Protein 6JLI (pdb70)

Organism: Homo sapiens (NCBI:txid9606)

Nearest PDB structures (foldseek):
  6jli-assembly1_A  TM=1.009E+00  e=1.820E-25  Homo sapiens
  7qsr-assembly1_A  TM=9.979E-01  e=7.300E-21  Homo sapiens
  4j6l-assembly6_F  TM=8.937E-01  e=3.557E-10  Homo sapiens
  6ryn-assembly1_A  TM=8.772E-01  e=1.310E-07  Bos taurus
  7xmp-assembly1_A-2  TM=8.276E-01  e=3.073E-07  Homo sapiens

Secondary structure (DSSP, 8-state):
-EEEETTEEEEEEEEEE-HHHHHHHHHHTT-EE----SHHHHHHHHHHHHHH-S-EEEEEE-SSTTS--EETT--------BSSTGGGTS-SEEEE-TTS-EEEE-TT--EEEEEEE-

Structure (mmCIF, N/CA/C/O backbone):
data_6JLI
#
_entry.id   6JLI
#
_cell.length_a   70.652
_cell.length_b   70.652
_cell.length_c   64.641
_cell.angle_alpha   90.00
_cell.angle_beta   90.00
_cell.angle_gamma   120.00
#
_symmetry.space_group_name_H-M   'P 32 2 1'
#
loop_
_entity.id
_entity.type
_entity.pdbx_description
1 polymer 'Secretory phospholipase A2 receptor'
2 non-polymer 2-acetamido-2-deoxy-beta-D-glucopyranose
3 water water
#
loop_
_atom_site.group_PDB
_atom_site.id
_atom_site.type_symbol
_atom_site.label_atom_id
_atom_site.label_alt_id
_atom_site.label_comp_id
_atom_site.label_asym_id
_atom_site.label_entity_id
_atom_site.label_seq_id
_atom_site.pdbx_PDB_ins_code
_atom_site.Cartn_x
_atom_site.Cartn_y
_atom_site.Cartn_z
_atom_site.occupancy
_atom_site.B_iso_or_equiv
_atom_site.auth_seq_id
_atom_site.auth_comp_id
_atom_site.auth_asym_id
_atom_site.auth_atom_id
_atom_site.pdbx_PDB_model_num
ATOM 1 N N . ASN A 1 10 ? -25.252 -3.310 -1.878 1.00 50.60 1117 ASN A N 1
ATOM 2 C CA . ASN A 1 10 ? -26.152 -3.180 -0.718 1.00 50.74 1117 ASN A CA 1
ATOM 3 C C . ASN A 1 10 ? -27.604 -3.289 -1.164 1.00 49.77 1117 ASN A C 1
ATOM 4 O O . ASN A 1 10 ? -28.034 -2.593 -2.090 1.00 43.53 1117 ASN A O 1
ATOM 9 N N . THR A 1 11 ? -28.364 -4.167 -0.521 1.00 49.85 1118 THR A N 1
ATOM 10 C CA . THR A 1 11 ? -29.739 -4.463 -0.910 1.00 40.42 1118 THR A CA 1
ATOM 11 C C . THR A 1 11 ? -30.714 -3.935 0.141 1.00 40.30 1118 THR A C 1
ATOM 12 O O . THR A 1 11 ? -30.524 -4.146 1.342 1.00 39.96 1118 THR A O 1
ATOM 23 N N . LEU A 1 12 ? -31.756 -3.255 -0.317 1.00 34.75 1119 LEU A N 1
ATOM 24 C CA . LEU A 1 12 ? -32.793 -2.665 0.518 1.00 33.04 1119 LEU A CA 1
ATOM 25 C C . LEU A 1 12 ? -34.170 -3.044 0.001 1.00 40.77 1119 LEU A C 1
ATOM 26 O O . LEU A 1 12 ? -34.356 -3.288 -1.193 1.00 39.89 1119 LEU A O 1
ATOM 42 N N . GLU A 1 13 ? -35.156 -3.088 0.888 1.00 32.67 1120 GLU A N 1
ATOM 43 C CA . GLU A 1 13 ? -36.517 -3.354 0.438 1.00 32.18 1120 GLU A CA 1
ATOM 44 C C . GLU A 1 13 ? -37.397 -2.170 0.791 1.00 35.52 1120 GLU A C 1
ATOM 45 O O . GLU A 1 13 ? -37.302 -1.623 1.900 1.00 39.89 1120 GLU A O 1
ATOM 57 N N . TYR A 1 14 ? -38.304 -1.832 -0.117 1.00 33.87 1121 TYR A N 1
ATOM 58 C CA . TYR A 1 14 ? -39.299 -0.800 0.142 1.00 38.30 1121 TYR A CA 1
ATOM 59 C C . TYR A 1 14 ? -40.519 -1.033 -0.738 1.00 37.78 1121 TYR A C 1
ATOM 60 O O . TYR A 1 14 ? -40.407 -1.219 -1.959 1.00 43.06 1121 TYR A O 1
ATOM 78 N N . GLY A 1 15 ? -41.691 -0.986 -0.122 1.00 42.66 1122 GLY A N 1
ATOM 79 C CA . GLY A 1 15 ? -42.885 -1.380 -0.845 1.00 52.13 1122 GLY A CA 1
ATOM 80 C C . GLY A 1 15 ? -42.733 -2.840 -1.225 1.00 52.42 1122 GLY A C 1
ATOM 81 O O . GLY A 1 15 ? -42.309 -3.684 -0.421 1.00 62.08 1122 GLY A O 1
ATOM 85 N N . ASN A 1 16 ? -43.085 -3.150 -2.465 1.00 58.27 1123 ASN A N 1
ATOM 86 C CA . ASN A 1 16 ? -42.846 -4.468 -3.048 1.00 58.59 1123 ASN A CA 1
ATOM 87 C C . ASN A 1 16 ? -41.642 -4.432 -3.978 1.00 55.95 1123 ASN A C 1
ATOM 88 O O . ASN A 1 16 ? -41.611 -5.111 -5.010 1.00 58.79 1123 ASN A O 1
ATOM 99 N N . ARG A 1 17 ? -40.639 -3.626 -3.632 1.00 45.77 1124 ARG A N 1
ATOM 100 C CA . ARG A 1 17 ? -39.485 -3.383 -4.479 1.00 36.99 1124 ARG A CA 1
ATOM 101 C C . ARG A 1 17 ? -38.193 -3.738 -3.759 1.00 36.13 1124 ARG A C 1
ATOM 102 O O . ARG A 1 17 ? -37.989 -3.404 -2.583 1.00 38.06 1124 ARG A O 1
ATOM 110 N N . THR A 1 18 ? -37.285 -4.352 -4.486 1.00 29.63 1125 THR A N 1
ATOM 111 C CA . THR A 1 18 ? -35.927 -4.559 -4.023 1.00 29.95 1125 THR A CA 1
ATOM 112 C C . THR A 1 18 ? -35.007 -3.570 -4.731 1.00 38.18 1125 THR A C 1
ATOM 113 O O . THR A 1 18 ? -34.943 -3.560 -5.967 1.00 33.43 1125 THR A O 1
ATOM 124 N N . TYR A 1 19 ? -34.267 -2.785 -3.946 1.00 31.69 1126 TYR A N 1
ATOM 125 C CA . TYR A 1 19 ? -33.257 -1.873 -4.464 1.00 32.88 1126 TYR A CA 1
ATOM 126 C C . TYR A 1 19 ? -31.881 -2.438 -4.204 1.00 34.95 1126 TYR A C 1
ATOM 127 O O . TYR A 1 19 ? -31.642 -3.069 -3.184 1.00 34.98 1126 TYR A O 1
ATOM 145 N N . LYS A 1 20 ? -30.982 -2.205 -5.145 1.00 28.16 1127 LYS A N 1
ATOM 146 C CA . LYS A 1 20 ? -29.567 -2.454 -4.987 1.00 29.23 1127 LYS A CA 1
ATOM 147 C C . LYS A 1 20 ? -28.819 -1.165 -5.208 1.00 35.12 1127 LYS A C 1
ATOM 148 O O . LYS A 1 20 ? -28.991 -0.510 -6.244 1.00 30.98 1127 LYS A O 1
ATOM 167 N N . ILE A 1 21 ? -27.994 -0.804 -4.244 1.00 27.45 1128 ILE A N 1
ATOM 168 C CA . ILE A 1 21 ? -27.176 0.402 -4.323 1.00 27.60 1128 ILE A CA 1
ATOM 169 C C . ILE A 1 21 ? -25.750 0.020 -4.694 1.00 36.13 1128 ILE A C 1
ATOM 170 O O . ILE A 1 21 ? -25.071 -0.714 -3.964 1.00 33.28 1128 ILE A O 1
ATOM 186 N N . ILE A 1 22 ? -25.270 0.564 -5.809 1.00 27.22 1129 ILE A N 1
ATOM 187 C CA . ILE A 1 22 ? -23.935 0.275 -6.309 1.00 25.42 1129 ILE A CA 1
ATOM 188 C C . ILE A 1 22 ? -23.026 1.434 -6.002 1.00 32.15 1129 ILE A C 1
ATOM 189 O O . ILE A 1 22 ? -23.355 2.599 -6.301 1.00 31.79 1129 ILE A O 1
ATOM 205 N N . ASN A 1 23 ? -21.848 1.114 -5.470 1.00 28.99 1130 ASN A N 1
ATOM 206 C CA . ASN A 1 23 ? -20.785 2.097 -5.277 1.00 28.53 1130 ASN A CA 1
ATOM 207 C C . ASN A 1 23 ? -19.628 1.711 -6.193 1.00 36.06 1130 ASN A C 1
ATOM 208 O O . ASN A 1 23 ? -18.838 0.815 -5.885 1.00 31.67 1130 ASN A O 1
ATOM 219 N N . ALA A 1 24 ? -19.514 2.398 -7.313 1.00 31.47 1131 ALA A N 1
ATOM 220 C CA . ALA A 1 24 ? -18.481 2.116 -8.295 1.00 30.43 1131 ALA A CA 1
ATOM 221 C C . ALA A 1 24 ? -18.354 3.333 -9.178 1.00 35.46 1131 ALA A C 1
ATOM 222 O O . ALA A 1 24 ? -19.305 4.113 -9.309 1.00 31.77 1131 ALA A O 1
ATOM 229 N N . ASN A 1 25 ? -17.177 3.474 -9.806 1.00 31.19 1132 ASN A N 1
ATOM 230 C CA . ASN A 1 25 ? -16.910 4.580 -10.714 1.00 30.74 1132 ASN A CA 1
ATOM 231 C C . ASN A 1 25 ? -17.516 4.253 -12.090 1.00 30.91 1132 ASN A C 1
ATOM 232 O O . ASN A 1 25 ? -17.010 3.393 -12.813 1.00 30.23 1132 ASN A O 1
ATOM 237 N N . MET A 1 26 ? -18.598 4.933 -12.467 1.00 28.20 1133 MET A N 1
ATOM 238 C CA . MET A 1 26 ? -19.379 4.516 -13.627 1.00 26.89 1133 MET A CA 1
ATOM 239 C C . MET A 1 26 ? -19.877 5.694 -14.468 1.00 26.99 1133 MET A C 1
ATOM 240 O O . MET A 1 26 ? -20.340 6.704 -13.941 1.00 24.35 1133 MET A O 1
ATOM 254 N N . THR A 1 27 ? -19.838 5.557 -15.769 1.00 23.39 1134 THR A N 1
ATOM 255 C CA . THR A 1 27 ? -20.692 6.394 -16.603 1.00 22.34 1134 THR A CA 1
ATOM 256 C C . THR A 1 27 ? -22.137 5.892 -16.515 1.00 20.01 1134 THR A C 1
ATOM 257 O O . THR A 1 27 ? -22.399 4.830 -15.958 1.00 22.31 1134 THR A O 1
ATOM 268 N N . TRP A 1 28 ? -23.082 6.600 -17.175 1.00 20.39 1135 TRP A N 1
ATOM 269 C CA . TRP A 1 28 ? -24.471 6.142 -17.132 1.00 19.60 1135 TRP A CA 1
ATOM 270 C C . TRP A 1 28 ? -24.582 4.816 -17.877 1.00 19.10 1135 TRP A C 1
ATOM 271 O O . TRP A 1 28 ? -25.306 3.919 -17.462 1.00 19.86 1135 TRP A O 1
ATOM 292 N N . TYR A 1 29 ? -23.861 4.694 -18.986 1.00 21.26 1136 TYR A 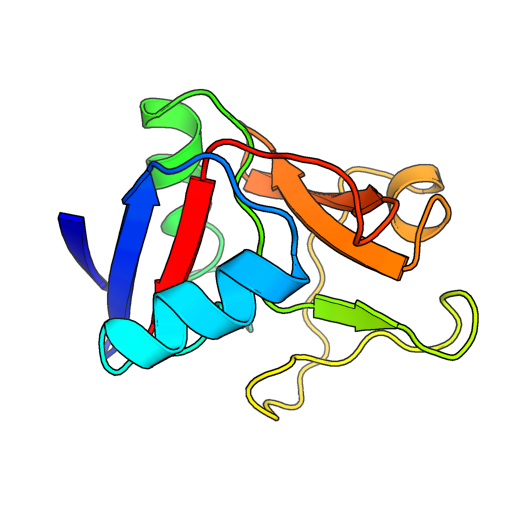N 1
ATOM 293 C CA . TYR A 1 29 ? -23.888 3.450 -19.762 1.00 23.06 1136 TYR A CA 1
ATOM 294 C C . TYR A 1 29 ? -23.375 2.266 -18.948 1.00 23.31 1136 TYR A C 1
ATOM 295 O O . TYR A 1 29 ? -23.917 1.138 -19.039 1.00 23.50 1136 TYR A O 1
ATOM 313 N N . ALA A 1 30 ? -22.312 2.517 -18.140 1.00 23.83 1137 ALA A N 1
ATOM 314 C CA . ALA A 1 30 ? -21.748 1.493 -17.259 1.00 21.06 1137 ALA A CA 1
ATOM 315 C C . ALA A 1 30 ? -22.669 1.192 -16.098 1.00 20.77 1137 ALA A C 1
ATOM 316 O O . ALA A 1 30 ? -22.724 0.056 -15.637 1.00 23.82 1137 ALA A O 1
ATOM 323 N N . ALA A 1 31 ? -23.493 2.156 -15.687 1.00 20.15 1138 ALA A N 1
ATOM 324 C CA . ALA A 1 31 ? -24.502 1.886 -14.676 1.00 22.94 1138 ALA A CA 1
ATOM 325 C C . ALA A 1 31 ? -25.611 0.996 -15.210 1.00 22.17 1138 ALA A C 1
ATOM 326 O O . ALA A 1 31 ? -26.086 0.113 -14.488 1.00 21.05 1138 ALA A O 1
ATOM 333 N N . ILE A 1 32 ? -26.039 1.193 -16.478 1.00 20.34 1139 ILE A N 1
ATOM 334 C CA . ILE A 1 32 ? -26.984 0.277 -17.078 1.00 19.29 1139 ILE A CA 1
ATOM 335 C C . ILE A 1 32 ? -26.414 -1.132 -16.986 1.00 19.22 1139 ILE A C 1
ATOM 336 O O . ILE A 1 32 ? -27.098 -2.066 -16.568 1.00 22.52 1139 ILE A O 1
ATOM 352 N N . LYS A 1 33 ? -25.158 -1.281 -17.434 1.00 21.71 1140 LYS A N 1
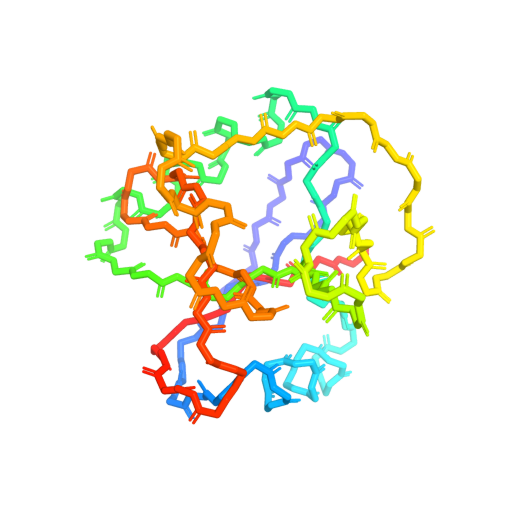ATOM 353 C CA . LYS A 1 33 ? -24.488 -2.593 -17.457 1.00 22.26 1140 LYS A CA 1
ATOM 354 C C . LYS A 1 33 ? -24.380 -3.184 -16.062 1.00 25.49 1140 LYS A C 1
ATOM 355 O O . LYS A 1 33 ? -24.752 -4.331 -15.820 1.00 25.97 1140 LYS A O 1
ATOM 374 N N . THR A 1 34 ? -23.916 -2.383 -15.114 1.00 23.26 1141 THR A N 1
ATOM 375 C CA . THR A 1 34 ? -23.648 -2.895 -13.770 1.00 21.79 1141 THR A CA 1
ATOM 376 C C . THR A 1 34 ? -24.920 -3.345 -13.111 1.00 22.04 1141 THR A C 1
ATOM 377 O O . THR A 1 34 ? -24.950 -4.398 -12.438 1.00 26.21 1141 THR A O 1
ATOM 388 N N . CYS A 1 35 ? -26.004 -2.569 -13.272 1.00 20.63 1142 CYS A N 1
ATOM 389 C CA . CYS A 1 35 ? -27.247 -3.045 -12.714 1.00 20.52 1142 CYS A CA 1
ATOM 390 C C . CYS A 1 35 ? -27.633 -4.396 -13.298 1.00 22.71 1142 CYS A C 1
ATOM 391 O O . CYS A 1 35 ? -28.100 -5.283 -12.566 1.00 25.11 1142 CYS A O 1
ATOM 398 N N . LEU A 1 36 ? -27.540 -4.529 -14.625 1.00 21.67 1143 LEU A N 1
ATOM 399 C CA . LEU A 1 36 ? -27.906 -5.807 -15.259 1.00 21.77 1143 LEU A CA 1
ATOM 400 C C . LEU A 1 36 ? -27.029 -6.964 -14.789 1.00 24.36 1143 LEU A C 1
ATOM 401 O O . LEU A 1 36 ? -27.525 -8.088 -14.599 1.00 25.43 1143 LEU A O 1
ATOM 417 N N . MET A 1 37 ? -25.736 -6.710 -14.601 1.00 25.65 1144 MET A N 1
ATOM 418 C CA . MET A 1 37 ? -24.842 -7.734 -14.071 1.00 29.26 1144 MET A CA 1
ATOM 419 C C . MET A 1 37 ? -25.266 -8.181 -12.687 1.00 30.75 1144 MET A C 1
ATOM 420 O O . MET A 1 37 ? -24.953 -9.309 -12.297 1.00 29.10 1144 MET A O 1
ATOM 434 N N . HIS A 1 38 ? -26.010 -7.350 -11.948 1.00 27.22 1145 HIS A N 1
ATOM 435 C CA . HIS A 1 38 ? -26.567 -7.734 -10.650 1.00 28.94 1145 HIS A CA 1
ATOM 436 C C . HIS A 1 38 ? -28.027 -8.176 -10.744 1.00 30.96 1145 HIS A C 1
ATOM 437 O O . HIS A 1 38 ? -28.741 -8.207 -9.736 1.00 29.46 1145 HIS A O 1
ATOM 451 N N . LYS A 1 39 ? -28.483 -8.532 -11.940 1.00 24.78 1146 LYS A N 1
ATOM 452 C CA . LYS A 1 39 ? -29.834 -9.030 -12.175 1.00 23.95 1146 LYS A CA 1
ATOM 453 C C . LYS A 1 39 ? -30.889 -7.998 -11.785 1.00 25.43 1146 LYS A C 1
ATOM 454 O O . LYS A 1 39 ? -31.977 -8.309 -11.285 1.00 28.84 1146 LYS A O 1
ATOM 473 N N . ALA A 1 40 ? -30.591 -6.743 -12.083 1.00 21.99 1147 ALA A N 1
ATOM 474 C CA . ALA A 1 40 ? -31.513 -5.665 -11.770 1.00 23.68 1147 ALA A CA 1
ATOM 475 C C . ALA A 1 40 ? -31.466 -4.662 -12.919 1.00 25.56 1147 ALA A C 1
ATOM 476 O O . ALA A 1 40 ? -30.783 -4.868 -13.939 1.00 25.15 1147 ALA A O 1
ATOM 483 N N . GLN A 1 41 ? -32.150 -3.541 -12.741 1.00 21.38 1148 GLN A N 1
ATOM 484 C CA . GLN A 1 41 ? -32.133 -2.497 -13.756 1.00 22.29 1148 GLN A CA 1
ATOM 485 C C . GLN A 1 41 ? -31.991 -1.119 -13.138 1.00 24.85 1148 GLN A C 1
ATOM 486 O O . GLN A 1 41 ? -32.496 -0.856 -12.041 1.00 23.09 1148 GLN A O 1
ATOM 500 N N . LEU A 1 42 ? -31.277 -0.246 -13.832 1.00 21.78 1149 LEU A N 1
ATOM 501 C CA . LEU A 1 42 ? -31.143 1.118 -13.337 1.00 21.48 1149 LEU A CA 1
ATOM 502 C C . LEU A 1 42 ? -32.534 1.666 -13.028 1.00 20.03 1149 LEU A C 1
ATOM 503 O O . LEU A 1 42 ? -33.476 1.469 -13.792 1.00 24.36 1149 LEU A O 1
ATOM 519 N N . VAL A 1 43 ? -32.656 2.345 -11.875 1.00 18.50 1150 VAL A N 1
ATOM 520 C CA . VAL A 1 43 ? -33.959 2.538 -11.257 1.00 18.08 1150 VAL A CA 1
ATOM 521 C C . VAL A 1 43 ? -34.893 3.477 -12.016 1.00 23.95 1150 VAL A C 1
ATOM 522 O O . VAL A 1 43 ? -34.495 4.445 -12.639 1.00 23.73 1150 VAL A O 1
ATOM 535 N N . SER A 1 44 ? -36.165 3.161 -11.967 1.00 19.73 1151 SER A N 1
ATOM 536 C CA . SER A 1 44 ? -37.219 4.078 -12.340 1.00 19.39 1151 SER A CA 1
ATOM 537 C C . SER A 1 44 ? -37.926 4.480 -11.040 1.00 21.87 1151 SER A C 1
ATOM 538 O O . SER A 1 44 ? -38.087 3.662 -10.091 1.00 23.69 1151 SER A O 1
ATOM 546 N N . ILE A 1 45 ? -38.327 5.749 -10.999 1.00 19.77 1152 ILE A N 1
ATOM 547 C CA . ILE A 1 45 ? -38.910 6.368 -9.791 1.00 20.66 1152 ILE A CA 1
ATOM 548 C C . ILE A 1 45 ? -40.263 6.921 -10.210 1.00 23.21 1152 ILE A C 1
ATOM 549 O O . ILE A 1 45 ? -40.340 7.911 -10.929 1.00 27.38 1152 ILE A O 1
ATOM 565 N N . THR A 1 46 ? -41.330 6.282 -9.774 1.00 24.51 1153 THR A N 1
ATOM 566 C CA . THR A 1 46 ? -42.631 6.577 -10.313 1.00 28.48 1153 THR A CA 1
ATOM 567 C C . THR A 1 46 ? -43.571 7.282 -9.372 1.00 25.22 1153 THR A C 1
ATOM 568 O O . THR A 1 46 ? -44.666 7.645 -9.822 1.00 27.16 1153 THR A O 1
ATOM 579 N N . ASP A 1 47 ? -43.191 7.487 -8.101 1.00 23.00 1154 ASP A N 1
ATOM 580 C CA . ASP A 1 47 ? -44.053 8.237 -7.210 1.00 22.04 1154 ASP A CA 1
ATOM 581 C C . ASP A 1 47 ? -43.265 8.798 -6.030 1.00 19.31 1154 ASP A C 1
ATOM 582 O O . ASP A 1 47 ? -42.113 8.438 -5.781 1.00 20.17 1154 ASP A O 1
ATOM 591 N N . GLN A 1 48 ? -43.932 9.680 -5.291 1.00 23.13 1155 GLN A N 1
ATOM 592 C CA . GLN A 1 48 ? -43.307 10.397 -4.173 1.00 22.56 1155 GLN A CA 1
ATOM 593 C C . GLN A 1 48 ? -42.873 9.487 -3.027 1.00 24.42 1155 GLN A C 1
ATOM 594 O O . GLN A 1 48 ? -41.933 9.822 -2.303 1.00 21.89 1155 GLN A O 1
ATOM 608 N N . TYR A 1 49 ? -43.506 8.325 -2.863 1.00 22.15 1156 TYR A N 1
ATOM 609 C CA . TYR A 1 49 ? -43.121 7.464 -1.756 1.00 25.74 1156 TYR A CA 1
ATOM 610 C C . TYR A 1 49 ? -41.798 6.767 -1.992 1.00 19.99 1156 TYR A C 1
ATOM 611 O O . TYR A 1 49 ? -40.937 6.745 -1.094 1.00 22.22 1156 TYR A O 1
ATOM 629 N N . HIS A 1 50 ? -41.622 6.211 -3.209 1.00 22.04 1157 HIS A N 1
ATOM 630 C CA . HIS A 1 50 ? -40.365 5.582 -3.553 1.00 22.82 1157 HIS A CA 1
ATOM 631 C C . HIS A 1 50 ? -39.291 6.635 -3.642 1.00 23.00 1157 HIS A C 1
ATOM 632 O O . HIS A 1 50 ? -38.175 6.419 -3.168 1.00 20.45 1157 HIS A O 1
ATOM 646 N N . GLN A 1 51 ? -39.643 7.826 -4.135 1.00 20.01 1158 GLN A N 1
ATOM 647 C CA . GLN A 1 51 ? -38.662 8.920 -4.139 1.00 21.39 1158 GLN A CA 1
ATOM 648 C C . GLN A 1 51 ? -38.198 9.256 -2.722 1.00 20.52 1158 GLN A C 1
ATOM 649 O O . GLN A 1 51 ? -36.998 9.390 -2.473 1.00 19.32 1158 GLN A O 1
ATOM 663 N N . SER A 1 52 ? -39.129 9.391 -1.775 1.00 21.36 1159 SER A N 1
ATOM 664 C CA A SER A 1 52 ? -38.755 9.775 -0.418 0.43 20.01 1159 SER A CA 1
ATOM 665 C CA B SER A 1 52 ? -38.753 9.778 -0.419 0.57 19.96 1159 SER A CA 1
ATOM 666 C C . SER A 1 52 ? -37.876 8.713 0.239 1.00 18.61 1159 SER A C 1
ATOM 667 O O . SER A 1 52 ? -36.916 9.035 0.941 1.00 20.60 1159 SER A O 1
ATOM 680 N N . PHE A 1 53 ? -38.145 7.430 -0.057 1.00 22.46 1160 PHE A N 1
ATOM 681 C CA . PHE A 1 53 ? -37.261 6.367 0.433 1.00 20.18 1160 PHE A CA 1
ATOM 682 C C . PHE A 1 53 ? -35.850 6.543 -0.090 1.00 21.38 1160 PHE A C 1
ATOM 683 O O . PHE A 1 53 ? -34.866 6.455 0.673 1.00 21.23 1160 PHE A O 1
ATOM 700 N N . LEU A 1 54 ? -35.731 6.857 -1.405 1.00 19.02 1161 LEU A N 1
ATOM 701 C CA . LEU A 1 54 ? -34.410 6.986 -1.993 1.00 18.73 1161 LEU A CA 1
ATOM 702 C C . LEU A 1 54 ? -33.727 8.284 -1.570 1.00 19.12 1161 LEU A C 1
ATOM 703 O O . LEU A 1 54 ? -32.497 8.331 -1.476 1.00 20.78 1161 LEU A O 1
ATOM 719 N N . THR A 1 55 ? -34.506 9.348 -1.306 1.00 18.64 1162 THR A N 1
ATOM 720 C CA . THR A 1 55 ? -33.930 10.569 -0.757 1.00 17.82 1162 THR A CA 1
ATOM 721 C C . THR A 1 55 ? -33.210 10.290 0.550 1.00 19.09 1162 THR A C 1
ATOM 722 O O . THR A 1 55 ? -32.092 10.769 0.739 1.00 21.48 1162 THR A O 1
ATOM 733 N N . VAL A 1 56 ? -33.824 9.499 1.424 1.00 21.82 1163 VAL A N 1
ATOM 734 C CA . VAL A 1 56 ? -33.189 9.177 2.708 1.00 21.51 1163 VAL A CA 1
ATOM 735 C C . VAL A 1 56 ? -31.908 8.399 2.473 1.00 21.18 1163 VAL A C 1
ATOM 736 O O . VAL A 1 56 ? -30.845 8.704 3.050 1.00 26.02 1163 VAL A O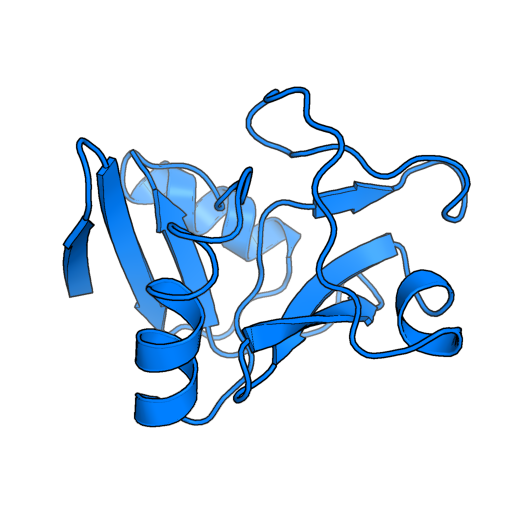 1
ATOM 749 N N . VAL A 1 57 ? -31.981 7.406 1.568 1.00 21.98 1164 VAL A N 1
ATOM 750 C CA . VAL A 1 57 ? -30.784 6.623 1.239 1.00 21.99 1164 VAL A CA 1
ATOM 751 C C . VAL A 1 57 ? -29.657 7.518 0.743 1.00 23.88 1164 VAL A C 1
ATOM 752 O O . VAL A 1 57 ? -28.498 7.406 1.183 1.00 24.07 1164 VAL A O 1
ATOM 765 N N . LEU A 1 58 ? -29.957 8.388 -0.228 1.00 20.42 1165 LEU A N 1
ATOM 766 C CA . LEU A 1 58 ? -28.961 9.258 -0.836 1.00 20.39 1165 LEU A CA 1
ATOM 767 C C . LEU A 1 58 ? -28.398 10.277 0.165 1.00 20.84 1165 LEU A C 1
ATOM 768 O O . LEU A 1 58 ? -27.212 10.626 0.125 1.00 23.09 1165 LEU A O 1
ATOM 784 N N . ASN A 1 59 ? -29.254 10.819 1.010 1.00 21.98 1166 ASN A N 1
ATOM 785 C CA . ASN A 1 59 ? -28.793 11.840 1.943 1.00 22.44 1166 ASN A CA 1
ATOM 786 C C . ASN A 1 59 ? -27.874 11.222 2.980 1.00 24.01 1166 ASN A C 1
ATOM 787 O O . ASN A 1 59 ? -26.897 11.870 3.391 1.00 27.32 1166 ASN A O 1
ATOM 798 N N . ARG A 1 60 ? -28.116 9.956 3.326 1.00 25.06 1167 ARG A N 1
ATOM 799 C CA . ARG A 1 60 ? -27.203 9.235 4.225 1.00 30.59 1167 ARG A CA 1
ATOM 800 C C . ARG A 1 60 ? -25.890 8.875 3.552 1.00 31.15 1167 ARG A C 1
ATOM 801 O O . ARG A 1 60 ? -24.847 8.920 4.190 1.00 28.44 1167 ARG A O 1
ATOM 822 N N . LEU A 1 61 ? -25.895 8.553 2.252 1.00 23.77 1168 LEU A N 1
ATOM 823 C CA . LEU A 1 61 ? -24.635 8.238 1.583 1.00 25.68 1168 LEU A CA 1
ATOM 824 C C . LEU A 1 61 ? -23.815 9.473 1.247 1.00 25.94 1168 LEU A C 1
ATOM 825 O O . LEU A 1 61 ? -22.590 9.434 1.299 1.00 26.85 1168 LEU A O 1
ATOM 841 N N . GLY A 1 62 ? -24.448 10.542 0.792 1.00 22.98 1169 GLY A N 1
ATOM 842 C CA . GLY A 1 62 ? -23.796 11.792 0.567 1.00 25.12 1169 GLY A CA 1
ATOM 843 C C . GLY A 1 62 ? -23.238 12.082 -0.791 1.00 27.26 1169 GLY A C 1
ATOM 844 O O . GLY A 1 62 ? -22.516 13.087 -0.915 1.00 26.00 1169 GLY A O 1
ATOM 848 N N . TYR A 1 63 ? -23.587 11.302 -1.825 1.00 25.61 1170 TYR A N 1
ATOM 849 C CA . TYR A 1 63 ? -23.037 11.550 -3.148 1.00 23.27 1170 TYR A CA 1
ATOM 850 C C . TYR A 1 63 ? -24.056 11.105 -4.198 1.00 21.97 1170 TYR A C 1
ATOM 851 O O . TYR A 1 63 ? -24.945 10.280 -3.930 1.00 21.88 1170 TYR A O 1
ATOM 869 N N . ALA A 1 64 ? -23.886 11.682 -5.382 1.00 21.89 1171 ALA A N 1
ATOM 870 C CA . ALA A 1 64 ? -24.851 11.519 -6.471 1.00 24.98 1171 ALA A CA 1
ATOM 871 C C . ALA A 1 64 ? -24.818 10.103 -7.029 1.00 25.28 1171 ALA A C 1
ATOM 872 O O . ALA A 1 64 ? -23.748 9.491 -7.084 1.00 23.73 1171 ALA A O 1
ATOM 879 N N . HIS A 1 65 ? -26.002 9.590 -7.440 1.00 21.09 1172 HIS A N 1
ATOM 880 C CA . HIS A 1 65 ? -26.151 8.255 -8.011 1.00 20.02 1172 HIS A CA 1
ATOM 881 C C . HIS A 1 65 ? -26.886 8.357 -9.347 1.00 19.55 1172 HIS A C 1
ATOM 882 O O . HIS A 1 65 ? -27.933 9.007 -9.417 1.00 19.88 1172 HIS A O 1
ATOM 896 N N . TRP A 1 66 ? -26.437 7.620 -10.364 1.00 19.82 1173 TRP A N 1
ATOM 897 C CA . TRP A 1 66 ? -27.220 7.531 -11.579 1.00 19.93 1173 TRP A CA 1
ATOM 898 C C . TRP A 1 66 ? -28.590 6.901 -11.334 1.00 18.53 1173 TRP A C 1
ATOM 899 O O . TRP A 1 66 ? -28.752 5.993 -10.509 1.00 20.05 1173 TRP A O 1
ATOM 920 N N . ILE A 1 67 ? -29.584 7.375 -12.086 1.00 18.27 1174 ILE A N 1
ATOM 921 C CA . ILE A 1 67 ? -30.889 6.734 -12.173 1.00 15.56 1174 ILE A CA 1
ATOM 922 C C . ILE A 1 67 ? -31.187 6.492 -13.648 1.00 16.62 1174 ILE A C 1
ATOM 923 O O . ILE A 1 67 ? -30.418 6.892 -14.512 1.00 18.74 1174 ILE A O 1
ATOM 939 N N . GLY A 1 68 ? -32.299 5.797 -13.908 1.00 18.61 1175 GLY A N 1
ATOM 940 C CA . GLY A 1 68 ? -32.527 5.248 -15.238 1.00 20.19 1175 GLY A CA 1
ATOM 941 C C . GLY A 1 68 ? -33.258 6.137 -16.193 1.00 24.19 1175 GLY A C 1
ATOM 942 O O . GLY A 1 68 ? -33.812 5.637 -17.153 1.00 29.64 1175 GLY A O 1
ATOM 946 N N . LEU A 1 69 ? -33.149 7.433 -16.065 1.00 19.93 1176 LEU A N 1
ATOM 947 C C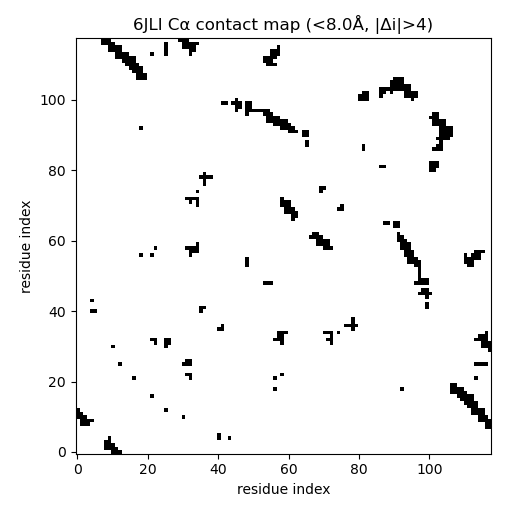A . LEU A 1 69 ? -33.845 8.360 -16.941 1.00 17.81 1176 LEU A CA 1
ATOM 948 C C . LEU A 1 69 ? -32.912 8.995 -17.966 1.00 16.28 1176 LEU A C 1
ATOM 949 O O . LEU A 1 69 ? -31.777 9.329 -17.664 1.00 18.17 1176 LEU A O 1
ATOM 965 N N . PHE A 1 70 ? -33.382 9.102 -19.210 1.00 16.39 1177 PHE A N 1
A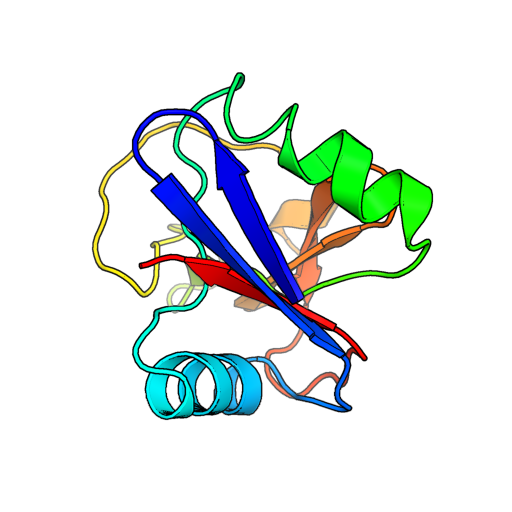TOM 966 C CA . PHE A 1 70 ? -32.514 9.588 -20.289 1.00 17.10 1177 PHE A CA 1
ATOM 967 C C . PHE A 1 70 ? -33.360 10.180 -21.413 1.00 20.81 1177 PHE A C 1
ATOM 968 O O . PHE A 1 70 ? -34.586 10.025 -21.454 1.00 19.56 1177 PHE A O 1
ATOM 985 N N . THR A 1 71 ? -32.708 10.992 -22.242 1.00 19.98 1178 THR A N 1
ATOM 986 C CA . THR A 1 71 ? -33.363 11.548 -23.413 1.00 17.66 1178 THR A CA 1
ATOM 987 C C . THR A 1 71 ? -32.508 11.361 -24.668 1.00 21.27 1178 THR A C 1
ATOM 988 O O . THR A 1 71 ? -31.286 11.457 -24.627 1.00 19.52 1178 THR A O 1
ATOM 999 N N . THR A 1 72 ? -33.168 11.074 -25.782 1.00 21.49 1179 THR A N 1
ATOM 1000 C CA . THR A 1 72 ? -32.520 11.111 -27.085 1.00 21.88 1179 THR A CA 1
ATOM 1001 C C . THR A 1 72 ? -32.993 12.246 -27.996 1.00 25.43 1179 THR A C 1
ATOM 1002 O O . THR A 1 72 ? -32.554 12.305 -29.173 1.00 23.25 1179 THR A O 1
ATOM 1013 N N . ASP A 1 73 ? -33.848 13.153 -27.501 1.00 20.03 1180 ASP A N 1
ATOM 1014 C CA . ASP A 1 73 ? -34.390 14.244 -28.294 1.00 24.47 1180 ASP A CA 1
ATOM 1015 C C . ASP A 1 73 ? -34.168 15.582 -27.602 1.00 20.19 1180 ASP A C 1
ATOM 1016 O O . ASP A 1 73 ? -35.008 16.493 -27.681 1.00 19.86 1180 ASP A O 1
ATOM 1025 N N . ASN A 1 74 ? -32.971 15.726 -27.014 1.00 21.83 1181 ASN A N 1
ATOM 1026 C CA . ASN A 1 74 ? -32.478 16.973 -26.423 1.00 20.11 1181 ASN A CA 1
ATOM 1027 C C . ASN A 1 74 ? -33.398 17.482 -25.325 1.00 21.22 1181 ASN A C 1
ATOM 1028 O O . ASN A 1 74 ? -33.613 18.692 -25.177 1.00 21.62 1181 ASN A O 1
ATOM 1039 N N . GLY A 1 75 ? -33.974 16.547 -24.562 1.00 20.89 1182 GLY A N 1
ATOM 1040 C CA . GLY A 1 75 ? -34.769 16.879 -23.420 1.00 21.09 1182 GLY A CA 1
ATOM 1041 C C . GLY A 1 75 ? -36.207 17.199 -23.685 1.00 23.02 1182 GLY A C 1
ATOM 1042 O O . GLY A 1 75 ? -36.905 17.619 -22.764 1.00 23.24 1182 GLY A O 1
ATOM 1046 N N . LEU A 1 76 ? -36.680 17.017 -24.904 1.00 24.06 1183 LEU A N 1
ATOM 1047 C CA . LEU A 1 76 ? -38.111 17.157 -25.166 1.00 24.54 1183 LEU A CA 1
ATOM 1048 C C . LEU A 1 76 ? -38.903 16.089 -24.421 1.00 27.17 1183 LEU A C 1
ATOM 1049 O O . LEU A 1 76 ? -39.984 16.365 -23.884 1.00 27.57 1183 LEU A O 1
ATOM 1065 N N . ASN A 1 77 ? -38.373 14.860 -24.390 1.00 24.46 1184 ASN A N 1
ATOM 1066 C CA . ASN A 1 77 ? -38.984 13.737 -23.697 1.00 23.02 1184 ASN A CA 1
ATOM 1067 C C . ASN A 1 77 ? -37.897 12.987 -22.945 1.00 24.80 1184 ASN A C 1
ATOM 1068 O O . ASN A 1 77 ? -36.826 12.727 -23.501 1.00 23.37 1184 ASN A O 1
ATOM 1079 N N . PHE A 1 78 ? -38.188 12.623 -21.690 1.00 22.82 1185 PHE A N 1
ATOM 1080 C CA . PHE A 1 78 ? -37.298 11.762 -20.923 1.00 20.29 1185 PHE A CA 1
ATOM 1081 C C . PHE A 1 78 ? -38.019 10.443 -20.706 1.00 25.87 1185 PHE A C 1
ATOM 1082 O O . PHE A 1 78 ? -39.209 10.439 -20.371 1.00 28.31 1185 PHE A O 1
ATOM 1099 N N . ASP A 1 79 ? -37.316 9.343 -20.909 1.00 20.90 1186 ASP A N 1
ATOM 1100 C CA . ASP A 1 79 ? -37.876 8.005 -20.750 1.00 22.72 1186 ASP A CA 1
ATOM 1101 C C . ASP A 1 79 ? -37.105 7.242 -19.689 1.00 20.72 1186 ASP A C 1
ATOM 1102 O O . ASP A 1 79 ? -35.911 7.463 -19.496 1.00 19.63 1186 ASP A O 1
ATOM 1111 N N . TRP A 1 80 ? -37.767 6.287 -19.040 1.00 21.18 1187 TRP A N 1
ATOM 1112 C CA . TRP A 1 80 ? -37.080 5.354 -18.157 1.00 22.61 1187 TRP A CA 1
ATOM 1113 C C . TRP A 1 80 ? -36.476 4.181 -18.925 1.00 24.42 1187 TRP A C 1
ATOM 1114 O O . TRP A 1 80 ? -37.144 3.552 -19.765 1.00 23.76 1187 TRP A O 1
ATOM 1135 N N . SER A 1 81 ? -35.216 3.880 -18.621 1.00 21.02 1188 SER A N 1
ATOM 1136 C CA . SER A 1 81 ? -34.506 2.776 -19.285 1.00 26.60 1188 SER A CA 1
ATOM 1137 C C . SER A 1 81 ? -35.144 1.408 -19.032 1.00 29.44 1188 SER A C 1
ATOM 1138 O O . SER A 1 81 ? -35.032 0.504 -19.888 1.00 27.02 1188 SER A O 1
ATOM 1146 N N . ASP A 1 82 ? -35.879 1.244 -17.921 1.00 27.67 1189 ASP A N 1
ATOM 1147 C CA . ASP A 1 82 ? -36.531 -0.044 -17.656 1.00 29.22 1189 ASP A CA 1
ATOM 1148 C C . ASP A 1 82 ? -37.919 -0.144 -18.277 1.00 32.14 1189 ASP A C 1
ATOM 1149 O O . ASP A 1 82 ? -38.615 -1.139 -18.048 1.00 30.90 1189 ASP A O 1
ATOM 1158 N N . GLY A 1 83 ? -38.334 0.852 -19.067 1.00 28.82 1190 GLY A N 1
ATOM 1159 C CA . GLY A 1 83 ? -39.578 0.826 -19.813 1.00 31.85 1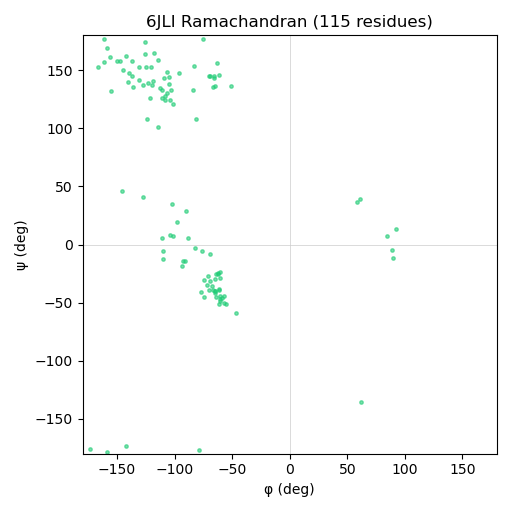190 GLY A CA 1
ATOM 1160 C C . GLY A 1 83 ? -40.822 1.359 -19.115 1.00 33.81 1190 GLY A C 1
ATOM 1161 O O . GLY A 1 83 ? -41.885 1.439 -19.740 1.00 34.77 1190 GLY A O 1
ATOM 1165 N N . THR A 1 84 ? -40.741 1.726 -17.854 1.00 28.23 1191 THR A N 1
ATOM 1166 C CA . THR A 1 84 ? -41.907 2.215 -17.131 1.00 30.36 1191 THR A CA 1
ATOM 1167 C C . THR A 1 84 ? -42.406 3.536 -17.687 1.00 32.38 1191 THR A C 1
ATOM 1168 O O . THR A 1 84 ? -41.632 4.396 -18.108 1.00 31.77 1191 THR A O 1
ATOM 1179 N N . LYS A 1 85 ? -43.721 3.692 -17.699 1.00 30.87 1192 LYS A N 1
ATOM 1180 C CA . LYS A 1 85 ? -44.353 4.918 -18.159 1.00 35.51 1192 LYS A CA 1
ATOM 1181 C C . LYS A 1 85 ? -44.926 5.646 -16.957 1.00 41.53 1192 LYS A C 1
ATOM 1182 O O . LYS A 1 85 ? -45.658 5.046 -16.167 1.00 37.72 1192 LYS A O 1
ATOM 1201 N N . SER A 1 86 ? -44.591 6.923 -16.810 1.00 38.43 1193 SER A N 1
ATOM 1202 C CA . SER A 1 86 ? -45.031 7.645 -15.624 1.00 41.48 1193 SER A CA 1
ATOM 1203 C C . SER A 1 86 ? -44.826 9.142 -15.810 1.00 39.10 1193 SER A C 1
ATOM 1204 O O . SER A 1 86 ? -43.987 9.577 -16.592 1.00 46.18 1193 SER A O 1
ATOM 1212 N N . SER A 1 87 ? -45.643 9.907 -15.117 1.00 36.51 1194 SER A N 1
ATOM 1213 C CA . SER A 1 87 ? -45.609 11.359 -15.160 1.00 43.57 1194 SER A CA 1
ATOM 1214 C C . SER A 1 87 ? -44.706 11.963 -14.088 1.00 37.37 1194 SER A C 1
ATOM 1215 O O . SER A 1 87 ? -44.403 13.158 -14.158 1.00 36.02 1194 SER A O 1
ATOM 1223 N N . PHE A 1 88 ? -44.314 11.177 -13.093 1.00 29.08 1195 PHE A N 1
ATOM 1224 C CA . PHE A 1 88 ? -43.633 11.721 -11.920 1.00 27.53 1195 PHE A CA 1
ATOM 1225 C C . PHE A 1 88 ? -42.260 12.265 -12.300 1.00 23.30 1195 PHE A C 1
ATOM 1226 O O . PHE A 1 88 ? -41.506 11.620 -13.018 1.00 23.53 1195 PHE A O 1
ATOM 1243 N N . THR A 1 89 ? -41.931 13.460 -11.784 1.00 24.49 1196 THR A N 1
ATOM 1244 C CA . THR A 1 89 ? -40.593 14.028 -11.940 1.00 21.27 1196 THR A CA 1
ATOM 1245 C C . THR A 1 89 ? -40.162 14.623 -10.604 1.00 18.76 1196 THR A C 1
ATOM 1246 O O . THR A 1 89 ? -40.999 15.035 -9.787 1.00 20.29 1196 THR A O 1
ATOM 1257 N N . PHE A 1 90 ? -38.849 14.762 -10.438 1.00 18.09 1197 PHE A N 1
ATOM 1258 C CA . PHE A 1 90 ? -38.267 15.276 -9.202 1.00 16.71 1197 PHE A CA 1
ATOM 1259 C C . PHE A 1 90 ? -37.033 16.095 -9.511 1.00 18.01 1197 PHE A C 1
ATOM 1260 O O . PHE A 1 90 ? -36.024 16.065 -8.801 1.00 17.02 1197 PHE A O 1
ATOM 1277 N N . TRP A 1 91 ? -37.149 16.966 -10.507 1.00 17.99 1198 TRP A N 1
ATOM 1278 C CA . TRP A 1 91 ? -36.030 17.811 -10.876 1.00 15.29 1198 TRP A CA 1
ATOM 1279 C C . TRP A 1 91 ? -35.690 18.803 -9.756 1.00 17.15 1198 TRP A C 1
ATOM 1280 O O . TRP A 1 91 ? -36.571 19.373 -9.105 1.00 19.62 1198 TRP A O 1
ATOM 1301 N N . LYS A 1 92 ? -34.395 19.074 -9.628 1.00 18.27 1199 LYS A N 1
ATOM 1302 C CA . LYS A 1 92 ? -33.923 20.070 -8.670 1.00 18.83 1199 LYS A CA 1
ATOM 1303 C C . LYS A 1 92 ? -34.481 21.438 -8.989 1.00 23.41 1199 LYS A C 1
ATOM 1304 O O . LYS A 1 92 ? -35.011 22.114 -8.113 1.00 21.06 1199 LYS A O 1
ATOM 1323 N N . ASP A 1 93 ? -34.345 21.876 -10.225 1.00 21.57 1200 ASP A N 1
ATOM 1324 C CA . ASP A 1 93 ? -34.801 23.201 -10.627 1.00 25.78 1200 ASP A CA 1
ATOM 1325 C C . ASP A 1 93 ? -35.008 23.221 -12.130 1.00 25.96 1200 ASP A C 1
ATOM 1326 O O . ASP A 1 93 ? -34.919 22.187 -12.807 1.00 24.14 1200 ASP A O 1
ATOM 1335 N N . GLU A 1 94 ? -35.397 24.414 -12.626 1.00 28.92 1201 GLU A N 1
ATOM 1336 C CA . GLU A 1 94 ? -35.554 24.676 -14.067 1.00 35.79 1201 GLU A CA 1
ATOM 1337 C C . GLU A 1 94 ? -34.377 24.168 -14.894 1.00 26.36 1201 GLU A C 1
ATOM 1338 O O . GLU A 1 94 ? -34.527 23.425 -15.894 1.00 28.38 1201 GLU A O 1
ATOM 1350 N N . GLU A 1 95 ? -33.202 24.669 -14.570 1.00 26.06 1202 GLU A N 1
ATOM 1351 C CA . GLU A 1 95 ? -32.008 24.368 -15.350 1.00 22.74 1202 GLU A CA 1
ATOM 1352 C C . GLU A 1 95 ? -31.686 22.878 -15.363 1.00 23.82 1202 GLU A C 1
ATOM 1353 O O . GLU A 1 95 ? -31.095 22.378 -16.336 1.00 22.30 1202 GLU A O 1
ATOM 1365 N N . SER A 1 96 ? -32.061 22.137 -14.296 1.00 21.32 1203 SER A N 1
ATOM 1366 C CA . SER A 1 96 ? -31.498 20.811 -14.166 1.00 20.22 1203 SER A CA 1
ATOM 1367 C C . SER A 1 96 ? -31.931 19.880 -15.293 1.00 20.26 1203 SER A C 1
ATOM 1368 O O . SER A 1 96 ? -31.183 18.930 -15.583 1.00 22.40 1203 SER A O 1
ATOM 1376 N N . SER A 1 97 ? -33.131 20.079 -15.880 1.00 19.73 1204 SER A N 1
ATOM 1377 C CA . SER A 1 97 ? -33.732 19.295 -16.969 1.00 19.44 1204 SER A CA 1
ATOM 1378 C C . SER A 1 97 ? -33.093 19.622 -18.306 1.00 20.46 1204 SER A C 1
ATOM 1379 O O . SER A 1 97 ? -33.367 18.928 -19.293 1.00 19.31 1204 SER A O 1
ATOM 1387 N N . LEU A 1 98 ? -32.190 20.608 -18.343 1.00 19.39 1205 LEU A N 1
ATOM 1388 C CA . LEU A 1 98 ? -31.738 21.190 -19.605 1.00 18.76 1205 LEU A CA 1
ATOM 1389 C C . LEU A 1 98 ? -30.303 20.857 -19.954 1.00 23.32 1205 LEU A C 1
ATOM 1390 O O . LEU A 1 98 ? -29.897 21.100 -21.095 1.00 19.66 1205 LEU A O 1
ATOM 1406 N N . LEU A 1 99 ? -29.529 20.321 -19.014 1.00 19.33 1206 LEU A N 1
ATOM 1407 C CA . LEU A 1 99 ? -28.090 20.344 -19.140 1.00 17.28 1206 LEU A CA 1
ATOM 1408 C C . LEU A 1 99 ? -27.511 19.115 -19.798 1.00 20.64 1206 LEU A C 1
ATOM 1409 O O . LEU A 1 99 ? -26.355 19.161 -20.230 1.00 24.06 1206 LEU A O 1
ATOM 1425 N N . GLY A 1 100 ? -28.262 18.029 -19.934 1.00 20.91 1207 GLY A N 1
ATOM 1426 C CA . GLY A 1 100 ? -27.670 16.882 -20.587 1.00 16.11 1207 GLY A CA 1
ATOM 1427 C C . GLY A 1 100 ? -28.661 15.758 -20.819 1.00 17.32 1207 GLY A C 1
ATOM 1428 O O . GLY A 1 100 ? -29.854 15.927 -20.631 1.00 19.77 1207 GLY A O 1
ATOM 1432 N N . ASP A 1 101 ? -28.146 14.639 -21.335 1.00 19.56 1208 ASP A N 1
ATOM 1433 C CA . ASP A 1 101 ? -28.993 13.561 -21.825 1.00 19.82 1208 ASP A CA 1
ATOM 1434 C C . ASP A 1 101 ? -29.289 12.481 -20.808 1.00 19.11 1208 ASP A C 1
ATOM 1435 O O . ASP A 1 101 ? -30.240 11.732 -21.019 1.00 20.68 1208 ASP A O 1
ATOM 1444 N N . CYS A 1 102 ? -28.511 12.351 -19.728 1.00 19.34 1209 CYS A N 1
ATOM 1445 C CA . CYS A 1 102 ? -28.667 11.241 -18.780 1.00 18.77 1209 CYS A CA 1
ATOM 1446 C C . CYS A 1 102 ? -28.857 11.843 -17.388 1.00 16.82 1209 CYS A C 1
ATOM 1447 O O . CYS A 1 102 ? -28.392 12.945 -17.130 1.00 20.92 1209 CYS A O 1
ATOM 1454 N N . VAL A 1 103 ? -29.544 11.130 -16.498 1.00 17.57 1210 VAL A N 1
ATOM 1455 C CA . VAL A 1 103 ? -30.046 11.710 -15.247 1.00 17.34 1210 VAL A CA 1
ATOM 1456 C C . VAL A 1 103 ? -29.458 11.010 -14.036 1.00 20.59 1210 VAL A C 1
ATOM 1457 O O . VAL A 1 103 ? -29.368 9.775 -13.962 1.00 17.91 1210 VAL A O 1
ATOM 1470 N N . PHE A 1 104 ? -29.084 11.835 -13.060 1.00 17.98 1211 PHE A N 1
ATOM 1471 C CA . PHE A 1 104 ? -28.722 11.337 -11.740 1.00 17.58 1211 PHE A CA 1
ATOM 1472 C C . PHE A 1 104 ? -29.529 12.019 -10.652 1.00 17.75 1211 PHE A C 1
ATOM 1473 O O . PHE A 1 104 ? -30.115 13.078 -10.856 1.00 18.65 1211 PHE A O 1
ATOM 1490 N N . ALA A 1 105 ? -29.514 11.404 -9.473 1.00 17.61 1212 ALA A N 1
ATOM 1491 C CA . ALA A 1 105 ? -30.099 12.000 -8.284 1.00 18.63 1212 ALA A CA 1
ATOM 1492 C C . ALA A 1 105 ? -28.986 12.466 -7.351 1.00 21.58 1212 ALA A C 1
ATOM 1493 O O . ALA A 1 105 ? -28.010 11.725 -7.127 1.00 21.56 1212 ALA A O 1
ATOM 1500 N N . ASP A 1 106 ? -29.089 13.725 -6.884 1.00 19.78 1213 ASP A N 1
ATOM 1501 C CA . ASP A 1 106 ? -28.057 14.290 -6.006 1.00 21.25 1213 ASP A CA 1
ATOM 1502 C C . ASP A 1 106 ? -28.243 13.769 -4.583 1.00 19.87 1213 ASP A C 1
ATOM 1503 O O . ASP A 1 106 ? -29.108 12.918 -4.304 1.00 19.63 1213 ASP A O 1
ATOM 1512 N N . SER A 1 107 ? -27.383 14.270 -3.662 1.00 22.27 1214 SER A N 1
ATOM 1513 C CA . SER A 1 107 ? -27.381 13.817 -2.284 1.00 25.04 1214 SER A CA 1
ATOM 1514 C C . SER A 1 107 ? -28.622 14.245 -1.535 1.00 27.25 1214 SER A C 1
ATOM 1515 O O . SER A 1 107 ? -28.794 13.787 -0.407 1.00 24.87 1214 SER A O 1
ATOM 1523 N N . ASN A 1 108 ? -29.474 15.085 -2.098 1.00 21.42 1215 ASN A N 1
ATOM 1524 C CA . ASN A 1 108 ? -30.768 15.406 -1.522 1.00 19.77 1215 ASN A CA 1
ATOM 1525 C C . ASN A 1 108 ? -31.925 14.729 -2.234 1.00 21.70 1215 ASN A C 1
ATOM 1526 O O . ASN A 1 108 ? -33.065 15.056 -1.945 1.00 19.55 1215 ASN A O 1
ATOM 1537 N N . GLY A 1 109 ? -31.641 13.806 -3.159 1.00 19.83 1216 GLY A N 1
ATOM 1538 C CA . GLY A 1 109 ? -32.633 13.055 -3.901 1.00 21.53 1216 GLY A CA 1
ATOM 1539 C C . GLY A 1 109 ? -33.087 13.714 -5.193 1.00 18.37 1216 GLY A C 1
ATOM 1540 O O . GLY A 1 109 ? -33.780 13.043 -5.981 1.00 18.90 1216 GLY A O 1
ATOM 1544 N N . ARG A 1 110 ? -32.742 14.997 -5.444 1.00 18.21 1217 ARG A N 1
ATOM 1545 C CA . ARG A 1 110 ? -33.316 15.715 -6.584 1.00 17.53 1217 ARG A CA 1
ATOM 1546 C C . ARG A 1 110 ? -32.549 15.383 -7.877 1.00 16.17 1217 ARG A C 1
ATOM 1547 O O . ARG A 1 110 ? -31.345 15.054 -7.858 1.00 17.78 1217 ARG A O 1
ATOM 1568 N N . TRP A 1 111 ? -33.249 15.500 -9.013 1.00 16.52 1218 TRP A N 1
ATOM 1569 C CA . TRP A 1 111 ? -32.701 14.995 -10.261 1.00 18.27 1218 TRP A CA 1
ATOM 1570 C C . TRP A 1 111 ? -32.010 16.098 -11.047 1.00 18.16 1218 TRP A C 1
ATOM 1571 O O . TRP A 1 111 ? -32.432 17.266 -11.042 1.00 17.96 1218 TRP A O 1
ATOM 1592 N N . HIS A 1 112 ? -30.980 15.686 -11.762 1.00 16.98 1219 HIS A N 1
ATOM 1593 C CA . HIS 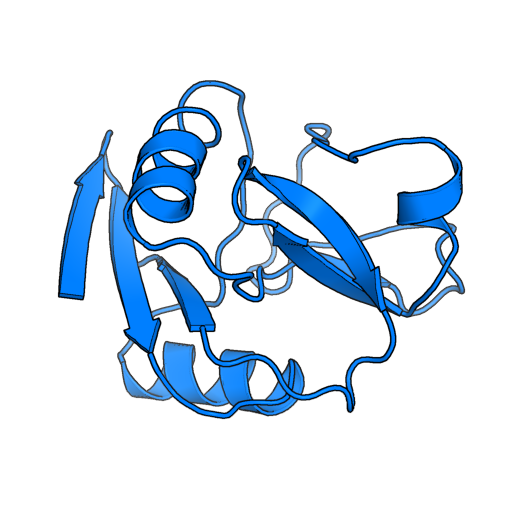A 1 112 ? -30.192 16.537 -12.649 1.00 18.80 1219 HIS A CA 1
ATOM 1594 C C . HIS A 1 112 ? -29.865 15.760 -13.906 1.00 17.57 1219 HIS A C 1
ATOM 1595 O O . HIS A 1 112 ? -29.510 14.579 -13.840 1.00 16.96 1219 HIS A O 1
ATOM 1610 N N . SER A 1 113 ? -29.767 16.474 -15.034 1.00 19.31 1220 SER A N 1
ATOM 1611 C CA . SER A 1 113 ? -29.294 15.873 -16.271 1.00 18.85 1220 SER A CA 1
ATOM 1612 C C . SER A 1 113 ? -27.873 16.337 -16.606 1.00 21.97 1220 SER A C 1
ATOM 1613 O O . SER A 1 113 ? -27.449 17.457 -16.265 1.00 23.44 1220 SER A O 1
ATOM 1621 N N . THR A 1 114 ? -27.132 15.445 -17.252 1.00 19.20 1221 THR A N 1
ATOM 1622 C CA . THR A 1 114 ? -25.727 15.671 -17.547 1.00 18.32 1221 THR A CA 1
ATOM 1623 C C . THR A 1 114 ? -25.279 14.734 -18.671 1.00 19.32 1221 THR A C 1
ATOM 1624 O O . THR A 1 114 ? -26.031 13.879 -19.162 1.00 19.84 1221 THR A O 1
ATOM 1635 N N . ALA A 1 115 ? -24.038 14.886 -19.076 1.00 20.93 1222 ALA A N 1
ATOM 1636 C CA . ALA A 1 115 ? -23.522 14.032 -20.137 1.00 21.59 1222 ALA A CA 1
ATOM 1637 C C . ALA A 1 115 ? -23.473 12.571 -19.667 1.00 21.89 1222 ALA A C 1
ATOM 1638 O O . ALA A 1 115 ? -22.995 12.258 -18.568 1.00 22.75 1222 ALA A O 1
ATOM 1645 N N . CYS A 1 116 ? -23.911 11.666 -20.550 1.00 21.04 1223 CYS A N 1
ATOM 1646 C CA . CYS A 1 116 ? -23.931 10.244 -20.226 1.00 22.02 1223 CYS A CA 1
ATOM 1647 C C . CYS A 1 116 ? -22.533 9.698 -19.968 1.00 22.27 1223 CYS A C 1
ATOM 1648 O O . CYS A 1 116 ? -22.395 8.739 -19.219 1.00 23.32 1223 CYS A O 1
ATOM 1655 N N . GLU A 1 117 ? -21.503 10.331 -20.541 1.00 26.17 1224 GLU A N 1
ATOM 1656 C CA . GLU A 1 117 ? -20.101 9.959 -20.391 1.00 29.57 1224 GLU A CA 1
ATOM 1657 C C . GLU A 1 117 ? -19.452 10.474 -19.123 1.00 29.90 1224 GLU A C 1
ATOM 1658 O O . GLU A 1 117 ? -18.312 10.095 -18.854 1.00 32.97 1224 GLU A O 1
ATOM 1670 N N . SER A 1 118 ? -20.165 11.242 -18.321 1.00 29.85 1225 SER A N 1
ATOM 1671 C CA . SER A 1 118 ? -19.701 11.677 -17.016 1.00 26.93 1225 SER A CA 1
ATOM 1672 C C . SER A 1 118 ? -19.504 10.476 -16.106 1.00 27.07 1225 SER A C 1
ATOM 1673 O O . SER A 1 118 ? -20.171 9.439 -16.250 1.00 28.37 1225 SER A O 1
ATOM 1681 N N . PHE A 1 119 ? -18.639 10.641 -15.099 1.00 26.86 1226 PHE A N 1
ATOM 1682 C CA . PHE A 1 119 ? -18.387 9.608 -14.100 1.00 26.05 1226 PHE A CA 1
ATOM 1683 C C . PHE A 1 119 ? -18.989 9.985 -12.751 1.00 29.27 1226 PHE A C 1
ATOM 1684 O O . PHE A 1 119 ? -18.703 11.063 -12.226 1.00 30.78 1226 PHE A O 1
ATOM 1701 N N . LEU A 1 120 ? -19.829 9.108 -12.216 1.00 24.21 1227 LEU A N 1
ATOM 1702 C CA . LEU A 1 120 ? -20.336 9.182 -10.849 1.00 25.02 1227 LEU A CA 1
ATOM 1703 C C . LEU A 1 120 ? -19.884 7.954 -10.087 1.00 28.98 1227 LEU A C 1
ATOM 1704 O O . LEU A 1 120 ? -19.429 6.980 -10.668 1.00 27.01 1227 LEU A O 1
ATOM 1720 N N . GLN A 1 121 ? -19.979 8.002 -8.756 1.00 26.31 1228 GLN A N 1
ATOM 1721 C CA . GLN A 1 121 ? -19.523 6.894 -7.931 1.00 28.04 1228 GLN A CA 1
ATOM 1722 C C . GLN A 1 121 ? -20.661 6.019 -7.449 1.00 27.79 1228 GLN A C 1
ATOM 1723 O O . GLN A 1 121 ? -20.438 5.089 -6.659 1.00 27.47 1228 GLN A O 1
ATOM 1737 N N . GLY A 1 122 ? -21.878 6.256 -7.930 1.00 25.18 1229 GLY A N 1
ATOM 1738 C CA . GLY A 1 122 ? -22.998 5.461 -7.475 1.00 28.06 1229 GLY A CA 1
ATOM 1739 C C . GLY A 1 122 ? -24.039 5.276 -8.550 1.00 24.39 1229 GLY A C 1
ATOM 1740 O O . GLY A 1 122 ? -24.126 6.069 -9.488 1.00 22.58 1229 GLY A O 1
ATOM 1744 N N . ALA A 1 123 ? -24.833 4.218 -8.375 1.00 24.62 1230 ALA A N 1
ATOM 1745 C CA . ALA A 1 123 ? -26.055 3.967 -9.122 1.00 23.45 1230 ALA A CA 1
ATOM 1746 C C . ALA A 1 123 ? -27.075 3.315 -8.224 1.00 24.49 1230 ALA A C 1
ATOM 1747 O O . ALA A 1 123 ? -26.740 2.553 -7.303 1.00 27.28 1230 ALA A O 1
ATOM 1754 N N . ILE A 1 124 ? -28.336 3.571 -8.521 1.00 21.51 1231 ILE A N 1
ATOM 1755 C CA . ILE A 1 124 ? -29.434 2.866 -7.870 1.00 22.66 1231 ILE A CA 1
ATOM 1756 C C . ILE A 1 124 ? -30.108 1.949 -8.873 1.00 20.79 1231 ILE A C 1
ATOM 1757 O O . ILE A 1 124 ? -30.505 2.398 -9.965 1.00 22.09 1231 ILE A O 1
ATOM 1773 N N . CYS A 1 125 ? -30.215 0.658 -8.521 1.00 22.76 1232 CYS A N 1
ATOM 1774 C CA . CYS A 1 125 ? -30.868 -0.366 -9.317 1.00 22.54 1232 CYS A CA 1
ATOM 1775 C C . CYS A 1 125 ? -32.095 -0.863 -8.578 1.00 25.78 1232 CYS A C 1
ATOM 1776 O O . CYS A 1 125 ? -32.154 -0.808 -7.343 1.00 27.54 1232 CYS A O 1
ATOM 178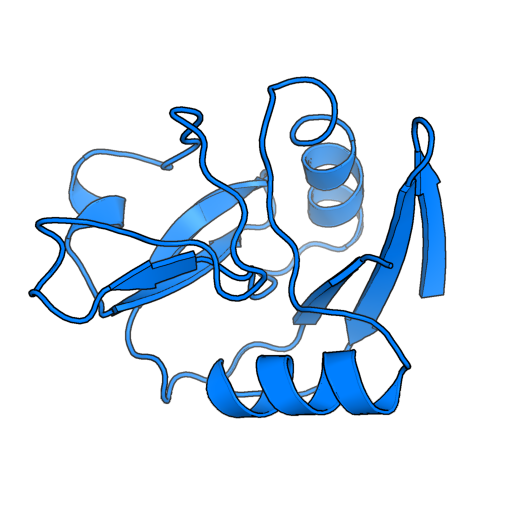3 N N . HIS A 1 126 ? -33.024 -1.462 -9.319 1.00 27.94 1233 HIS A N 1
ATOM 1784 C CA . HIS A 1 126 ? -34.087 -2.189 -8.657 1.00 27.74 1233 HIS A CA 1
ATOM 1785 C C . HIS A 1 126 ? -34.455 -3.445 -9.413 1.00 30.96 1233 HIS A C 1
ATOM 1786 O O . HIS A 1 126 ? -34.155 -3.588 -10.597 1.00 26.27 1233 HIS A O 1
ATOM 1800 N N . VAL A 1 127 ? -35.134 -4.354 -8.721 1.00 30.59 1234 VAL A N 1
ATOM 1801 C CA . VAL A 1 127 ? -35.497 -5.617 -9.372 1.00 35.82 1234 VAL A CA 1
ATOM 1802 C C . VAL A 1 127 ? -36.928 -5.530 -9.907 1.00 45.35 1234 VAL A C 1
ATOM 1803 O O . VAL A 1 127 ? -37.883 -5.442 -9.155 1.00 48.10 1234 VAL A O 1
#

GO terms:
  GO:0038023 signaling receptor activity (F, IDA)
  GO:0006898 receptor-mediated endocytosis (P, IDA)
  GO:0043274 phospholipase binding (F, IPI)
  GO:0043235 signaling receptor complex (C, IDA)
  GO:1904635 positive regulation of podocyte apoptotic process (P, IMP)
  GO:0005886 plasma membrane (C, IDA)
  GO:0009986 cell surface (C, IDA)
  GO:0072593 reactive oxygen species metabolic process (P, IDA)
  GO:0001819 positive regulation of cytokine production (P, IMP)
  GO:0043517 positive regulation of DNA damage response, signal transduction by p53 class mediator (P, IMP)
  GO:0090399 replicative senescence (P, IMP)
  GO:0090403 oxidative stress-induced premature senescence (P, IMP)

InterPro domains:
  IPR000562 Fibronectin type II domain [PF00040] (178-219)
  IPR000562 Fibronectin type II domain [PS00023] (178-219)
  IPR000562 Fibronectin type II domain [PS51092] (173-221)
  IPR000562 Fibronectin type II domain [SM00059] (171-219)
  IPR000562 Fibronectin type II domain [cd00062] (172-219)
  IPR000772 Ricin B, lectin domain [PF24562] (37-160)
  IPR000772 Ricin B, lectin domain [SM00458] (38-151)
  IPR001304 C-type lectin-like [PF00059] (250-356)
  IPR001304 C-type lectin-like [PF00059] (396-503)
  IPR001304 C-type lectin-like [PF00059] (549-644)
  IPR001304 C-type lectin-like [PF00059] (689-797)
  IPR001304 C-type lectin-like [PF00059] (832-939)
  IPR001304 C-type lectin-like [PF00059] (982-1098)
  IPR001304 C-type lectin-like [PF00059] (1132-1233)
  IPR001304 C-type lectin-like [PF00059] (1270-1379)
  IPR001304 C-type lectin-like [PS50041] (242-355)
  IPR001304 C-type lectin-like [PS50041] (385-502)
  IPR001304 C-type lectin-like [PS50041] (522-634)
  IPR001304 C-type lectin-like [PS50041] (677-797)
  IPR001304 C-type lectin-like [PS50041] (819-938)

Radius of gyration: 12.66 Å; Cα contacts (8 Å, |Δi|>4): 261; chains: 1; bounding box: 29×34×32 Å

Foldseek 3Di:
DWDDDDNKIKDKAFAWDFLVVLQVVLVVVVWGFDDDADDVVLVVVLVVLLVVQFKAFHQWFDDPQLPDIAGPVGDDHDDAFAPDDCQSHAATGWIAGSRSGIGHYYSRDITRMTMTMD

Solvent-accessible surface area: 6367 Å² total; per-residue (Å²): 143,80,61,120,71,61,166,50,33,0,49,17,18,112,39,100,6,24,18,120,23,0,45,118,20,0,97,133,82,172,4,80,2,0,2,1,41,50,110,130,24,2,60,44,0,28,66,20,1,90,198,74,47,68,20,0,0,0,0,6,53,7,126,54,146,28,150,84,46,82,16,39,37,42,52,175,52,112,41,78,52,57,102,73,147,91,4,30,137,113,19,65,0,0,33,0,22,39,71,0,83,0,43,4,32,52,10,111,36,130,31,84,0,0,0,0,16,109

Sequence (118 aa):
NTLEYGNRTYKIINANMTWYAAIKTCLMHKAQLVSITDQYHQSSFLTVVLNRLGYAHWIGLFTTDNGLNFDWSDGTKSSFTFWKDEESSLLGDCVFADSNGRWHSTACESFLQGAICHV

B-factor: mean 31.27, std 11.68, range [14.07, 91.4]